Protein AF-A0A7V8ZK47-F1 (afdb_monomer)

Radius of gyration: 24.11 Å; Cα contacts (8 Å, |Δi|>4): 100; chains: 1; bounding box: 60×28×75 Å

Structure (mmCIF, N/CA/C/O backbone):
data_AF-A0A7V8ZK47-F1
#
_entry.id   AF-A0A7V8ZK47-F1
#
loop_
_atom_site.group_PDB
_atom_site.id
_atom_site.type_symbol
_atom_site.label_atom_id
_atom_site.label_alt_id
_atom_site.label_comp_id
_atom_site.label_asym_id
_atom_site.label_entity_id
_atom_site.label_seq_id
_atom_site.pdbx_PDB_ins_code
_atom_site.Cartn_x
_atom_site.Cartn_y
_atom_site.Cartn_z
_atom_site.occupancy
_atom_site.B_iso_or_equiv
_atom_site.auth_seq_id
_atom_site.auth_comp_id
_atom_site.auth_asym_id
_atom_site.auth_atom_id
_atom_site.pdbx_PDB_model_num
ATOM 1 N N . MET A 1 1 ? 42.188 5.016 -49.758 1.00 39.66 1 MET A N 1
ATOM 2 C CA . MET A 1 1 ? 41.383 5.979 -48.978 1.00 39.66 1 MET A CA 1
ATOM 3 C C . MET A 1 1 ? 39.933 5.518 -49.070 1.00 39.66 1 MET A C 1
ATOM 5 O O . MET A 1 1 ? 39.311 5.726 -50.099 1.00 39.66 1 MET A O 1
ATOM 9 N N . VAL A 1 2 ? 39.461 4.734 -48.095 1.00 53.31 2 VAL A N 1
ATOM 10 C CA . VAL A 1 2 ? 38.118 4.118 -48.112 1.00 53.31 2 VAL A CA 1
ATOM 11 C C . VAL A 1 2 ? 37.223 4.894 -47.148 1.00 53.31 2 VAL A C 1
ATOM 13 O O . VAL A 1 2 ? 37.630 5.206 -46.033 1.00 53.31 2 VAL A O 1
ATOM 16 N N . PHE A 1 3 ? 36.036 5.262 -47.622 1.00 49.91 3 PHE A N 1
ATOM 17 C CA . PHE A 1 3 ? 35.093 6.157 -46.960 1.00 49.91 3 PHE A CA 1
ATOM 18 C C . PHE A 1 3 ? 34.407 5.492 -45.751 1.00 49.91 3 PHE A C 1
ATOM 20 O O . PHE A 1 3 ? 33.521 4.656 -45.920 1.00 49.91 3 PHE A O 1
ATOM 27 N N . THR A 1 4 ? 34.730 5.926 -44.528 1.00 53.22 4 THR A N 1
ATOM 28 C CA . THR A 1 4 ? 33.934 5.633 -43.318 1.00 53.22 4 THR A CA 1
ATOM 29 C C . THR A 1 4 ? 32.791 6.645 -43.204 1.00 53.22 4 THR A C 1
ATOM 31 O O . THR A 1 4 ? 32.838 7.571 -42.403 1.00 53.22 4 THR A O 1
ATOM 34 N N . GLY A 1 5 ? 31.776 6.516 -44.062 1.00 51.28 5 GLY A N 1
ATOM 35 C CA . GLY A 1 5 ? 30.630 7.440 -44.099 1.00 51.28 5 GLY A CA 1
ATOM 36 C C . GLY A 1 5 ? 29.333 6.914 -43.470 1.00 51.28 5 GLY A C 1
ATOM 37 O O . GLY A 1 5 ? 28.446 7.703 -43.161 1.00 51.28 5 GLY A O 1
ATOM 38 N N . GLY A 1 6 ? 29.198 5.597 -43.269 1.00 52.69 6 GLY A N 1
ATOM 39 C CA . GLY A 1 6 ? 27.928 4.969 -42.861 1.00 52.69 6 GLY A CA 1
ATOM 40 C C . GLY A 1 6 ? 27.786 4.622 -41.372 1.00 52.69 6 GLY A C 1
ATOM 41 O O . GLY A 1 6 ? 26.676 4.372 -40.911 1.00 52.69 6 GLY A O 1
ATOM 42 N N . GLY A 1 7 ? 28.884 4.605 -40.606 1.00 55.28 7 GLY A N 1
ATOM 43 C CA . GLY A 1 7 ? 28.906 4.048 -39.244 1.00 55.28 7 GLY A CA 1
ATOM 44 C C . GLY A 1 7 ? 28.427 4.989 -38.133 1.00 55.28 7 GLY A C 1
ATOM 45 O O . GLY A 1 7 ? 27.831 4.534 -37.164 1.00 55.28 7 GLY A O 1
ATOM 46 N N . GLN A 1 8 ? 28.622 6.304 -38.271 1.00 61.50 8 GLN A N 1
ATOM 47 C CA . GLN A 1 8 ? 28.434 7.239 -37.150 1.00 61.50 8 GLN A CA 1
ATOM 48 C C . GLN A 1 8 ? 26.962 7.438 -36.738 1.00 61.50 8 GLN A C 1
ATOM 50 O O . GLN A 1 8 ? 26.667 7.536 -35.551 1.00 61.50 8 GLN A O 1
ATOM 55 N N . ARG A 1 9 ? 26.015 7.440 -37.691 1.00 61.31 9 ARG A N 1
ATOM 56 C CA . ARG A 1 9 ? 24.574 7.590 -37.382 1.00 61.31 9 ARG A CA 1
ATOM 57 C C . ARG A 1 9 ? 23.956 6.306 -36.810 1.00 61.31 9 ARG A C 1
ATOM 59 O O . ARG A 1 9 ? 23.095 6.374 -35.935 1.00 61.31 9 ARG A O 1
ATOM 66 N N . GLY A 1 10 ? 24.413 5.143 -37.284 1.00 60.72 10 GLY A N 1
ATOM 67 C CA . GLY A 1 10 ? 23.984 3.837 -36.776 1.00 60.72 10 GLY A CA 1
ATOM 68 C C . GLY A 1 10 ? 24.534 3.553 -35.379 1.00 60.72 10 GLY A C 1
ATOM 69 O O . GLY A 1 10 ? 23.782 3.152 -34.498 1.00 60.72 10 GLY A O 1
ATOM 70 N N . GLN A 1 11 ? 25.814 3.850 -35.143 1.00 70.88 11 GLN A N 1
ATOM 71 C CA . GLN A 1 11 ? 26.470 3.674 -33.845 1.00 70.88 11 GLN A CA 1
ATOM 72 C C . GLN A 1 11 ? 25.833 4.536 -32.745 1.00 70.88 11 GLN A C 1
ATOM 74 O O . GLN A 1 11 ? 25.528 4.015 -31.676 1.00 70.88 11 GLN A O 1
ATOM 79 N N . ALA A 1 12 ? 25.539 5.809 -33.033 1.00 68.38 12 ALA A N 1
ATOM 80 C CA . ALA A 1 12 ? 24.848 6.691 -32.089 1.00 68.38 12 ALA A CA 1
ATOM 81 C C . ALA A 1 12 ? 23.434 6.188 -31.725 1.00 68.38 12 ALA A C 1
ATOM 83 O O . ALA A 1 12 ? 23.000 6.305 -30.581 1.00 68.38 12 ALA A O 1
ATOM 84 N N . SER A 1 13 ? 22.719 5.583 -32.682 1.0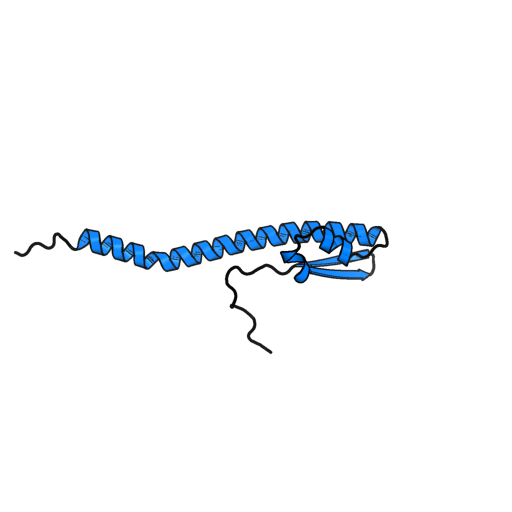0 74.81 13 SER A N 1
ATOM 85 C CA . SER A 1 13 ? 21.389 5.006 -32.432 1.00 74.81 13 SER A CA 1
ATOM 86 C C . SER A 1 13 ? 21.465 3.734 -31.577 1.00 74.81 13 SER A C 1
ATOM 88 O O . SER A 1 13 ? 20.634 3.535 -30.694 1.00 74.81 13 SER A O 1
ATOM 90 N N . VAL A 1 14 ? 22.476 2.888 -31.800 1.00 77.38 14 VAL A N 1
ATOM 91 C CA . VAL A 1 14 ? 22.708 1.667 -31.006 1.00 77.38 14 VAL A CA 1
ATOM 92 C C . VAL A 1 14 ? 23.083 2.007 -29.562 1.00 77.38 14 VAL A C 1
ATOM 94 O O . VAL A 1 14 ? 22.595 1.358 -28.639 1.00 77.38 14 VAL A O 1
ATOM 97 N N . GLU A 1 15 ? 23.884 3.051 -29.351 1.00 79.12 15 GLU A N 1
ATOM 98 C CA . GLU A 1 15 ? 24.256 3.529 -28.015 1.00 79.12 15 GLU A CA 1
ATOM 99 C C . GLU A 1 15 ? 23.038 4.033 -27.224 1.00 79.12 15 GLU A C 1
ATOM 101 O O . GLU A 1 15 ? 22.863 3.678 -26.059 1.00 79.12 15 GLU A O 1
ATOM 106 N N . LEU A 1 16 ? 22.126 4.770 -27.869 1.00 80.69 16 LEU A N 1
ATOM 107 C CA . LEU A 1 16 ? 20.878 5.206 -27.235 1.00 80.69 16 LEU A CA 1
ATOM 108 C C . LEU A 1 16 ? 19.965 4.023 -26.878 1.00 80.69 16 LEU A C 1
ATOM 110 O O . LEU A 1 16 ? 19.387 3.983 -25.791 1.00 80.69 16 LEU A O 1
ATOM 114 N N . VAL A 1 17 ? 19.848 3.036 -27.770 1.00 88.44 17 VAL A N 1
ATOM 115 C CA . VAL A 1 17 ? 19.070 1.812 -27.517 1.00 88.44 17 VAL A CA 1
ATOM 116 C C . VAL A 1 17 ? 19.666 1.014 -26.353 1.00 88.44 17 VAL A C 1
ATOM 118 O O . VAL A 1 17 ? 18.915 0.464 -25.549 1.00 88.44 17 VAL A O 1
ATOM 121 N N . ALA A 1 18 ? 20.991 1.015 -26.189 1.00 88.31 18 ALA A N 1
ATOM 122 C CA . ALA A 1 18 ? 21.655 0.395 -25.044 1.00 88.31 18 ALA A CA 1
ATOM 123 C C . ALA A 1 18 ? 21.327 1.081 -23.699 1.00 88.31 18 ALA A C 1
ATOM 125 O O . ALA A 1 18 ? 21.408 0.433 -22.655 1.00 88.31 18 ALA A O 1
ATOM 126 N N . LEU A 1 19 ? 20.891 2.349 -23.703 1.00 93.31 19 LEU A N 1
ATOM 127 C CA . LEU A 1 19 ? 20.441 3.071 -22.503 1.00 93.31 19 LEU A CA 1
ATOM 128 C C . LEU A 1 19 ? 18.966 2.827 -22.147 1.00 93.31 19 LEU A C 1
ATOM 130 O O . LEU A 1 19 ? 18.576 3.046 -20.997 1.00 93.31 19 LEU A O 1
ATOM 134 N N . LEU A 1 20 ? 18.141 2.338 -23.081 1.00 93.00 20 LEU A N 1
ATOM 135 C CA . LEU A 1 20 ? 16.726 2.024 -22.829 1.00 93.00 20 LEU A CA 1
ATOM 136 C C . LEU A 1 20 ? 16.470 1.161 -21.581 1.00 93.00 20 LEU A C 1
ATOM 138 O O . LEU A 1 20 ? 15.562 1.520 -20.831 1.00 93.00 20 LEU A O 1
ATOM 142 N N . PRO A 1 21 ? 17.214 0.071 -21.291 1.00 91.31 21 PRO A N 1
ATOM 143 C CA . PRO A 1 21 ? 16.975 -0.704 -20.072 1.00 91.31 21 PRO A CA 1
ATOM 144 C C . PRO A 1 21 ? 17.207 0.116 -18.797 1.00 91.31 21 PRO A C 1
ATOM 146 O O . PRO A 1 21 ? 16.440 -0.006 -17.844 1.00 91.31 21 PRO A O 1
ATOM 149 N N . ILE A 1 22 ? 18.214 0.994 -18.782 1.00 93.19 22 ILE A N 1
ATOM 150 C CA . ILE A 1 22 ? 18.493 1.874 -17.638 1.00 93.19 22 ILE A CA 1
ATOM 151 C C . ILE A 1 22 ? 17.345 2.869 -17.457 1.00 93.19 22 ILE A C 1
ATOM 153 O O . ILE A 1 22 ? 16.832 3.027 -16.348 1.00 93.19 22 ILE A O 1
ATOM 157 N N . LEU A 1 23 ? 16.890 3.492 -18.546 1.00 94.12 23 LEU A N 1
ATOM 158 C CA . LEU A 1 23 ? 15.740 4.398 -18.520 1.00 94.12 23 LEU A CA 1
ATOM 159 C C . LEU A 1 23 ? 14.472 3.685 -18.041 1.00 94.12 23 LEU A C 1
ATOM 161 O O . LEU A 1 23 ? 13.749 4.225 -17.208 1.00 94.12 23 LEU A O 1
ATOM 165 N N . ALA A 1 24 ? 14.234 2.452 -18.490 1.00 92.25 24 ALA A N 1
ATOM 166 C CA . ALA A 1 24 ? 13.097 1.651 -18.053 1.00 92.25 24 ALA A CA 1
ATOM 167 C C . ALA A 1 24 ? 13.136 1.372 -16.541 1.00 92.25 24 ALA A C 1
ATOM 169 O O . ALA A 1 24 ? 12.112 1.508 -15.870 1.00 92.25 24 ALA A O 1
ATOM 170 N N . VAL A 1 25 ? 14.307 1.048 -15.981 1.00 93.50 25 VAL A N 1
ATOM 171 C CA . VAL A 1 25 ? 14.479 0.870 -14.528 1.00 93.50 25 VAL A CA 1
ATOM 172 C C . VAL A 1 25 ? 14.219 2.176 -13.780 1.00 93.50 25 VAL A C 1
ATOM 174 O O . VAL A 1 25 ? 13.490 2.168 -12.789 1.00 93.50 25 VAL A O 1
ATOM 177 N N . LEU A 1 26 ? 14.746 3.307 -14.255 1.00 94.62 26 LEU A N 1
ATOM 178 C CA . LEU A 1 26 ? 14.505 4.614 -13.635 1.00 94.62 26 LEU A CA 1
ATOM 179 C C . LEU A 1 26 ? 13.020 4.995 -13.664 1.00 94.62 26 LEU A C 1
ATOM 181 O O . LEU A 1 26 ? 12.477 5.426 -12.645 1.00 94.62 26 LEU A O 1
ATOM 185 N N . CYS A 1 27 ? 12.338 4.773 -14.789 1.00 94.00 27 CYS A N 1
ATOM 186 C CA . CYS A 1 27 ? 10.893 4.955 -14.899 1.00 94.00 27 CYS A CA 1
ATOM 187 C C . CYS A 1 27 ? 10.135 4.040 -13.931 1.00 94.00 27 CYS A C 1
ATOM 189 O O . CYS A 1 27 ? 9.218 4.503 -13.255 1.00 94.00 27 CYS A O 1
ATOM 191 N N . ALA A 1 28 ? 10.532 2.770 -13.811 1.00 93.19 28 ALA A N 1
ATOM 192 C CA . ALA A 1 28 ? 9.921 1.836 -12.873 1.00 93.19 28 ALA A CA 1
ATOM 193 C C . ALA A 1 28 ? 10.102 2.294 -11.418 1.00 93.19 28 ALA A C 1
ATOM 195 O O . ALA A 1 28 ? 9.139 2.269 -10.657 1.00 93.19 28 ALA A O 1
ATOM 196 N N . VAL A 1 29 ? 11.291 2.766 -11.033 1.00 93.81 29 VAL A N 1
ATOM 197 C CA . VAL A 1 29 ? 11.555 3.321 -9.693 1.00 93.81 29 VAL A CA 1
ATOM 198 C C . VAL A 1 29 ? 10.712 4.569 -9.441 1.00 93.81 29 VAL A C 1
ATOM 200 O O . VAL A 1 29 ? 10.032 4.645 -8.419 1.00 93.81 29 VAL A O 1
ATOM 203 N N . GLY A 1 30 ? 10.689 5.520 -10.379 1.00 95.25 30 GLY A N 1
ATOM 204 C CA . GLY A 1 30 ? 9.848 6.716 -10.272 1.00 95.25 30 GLY A CA 1
ATOM 205 C C . GLY A 1 30 ? 8.368 6.360 -10.125 1.00 95.25 30 GLY A C 1
ATOM 206 O O . GLY A 1 30 ? 7.662 6.922 -9.289 1.00 95.25 30 GLY A O 1
ATOM 207 N N . TRP A 1 31 ? 7.913 5.346 -10.857 1.00 94.75 31 TRP A N 1
ATOM 208 C CA . TRP A 1 31 ? 6.555 4.834 -10.748 1.00 94.75 31 TRP A CA 1
ATOM 209 C C . TRP A 1 31 ? 6.270 4.166 -9.391 1.00 94.75 31 TRP A C 1
ATOM 211 O O . TRP A 1 31 ? 5.219 4.423 -8.802 1.00 94.75 31 TRP A O 1
ATOM 221 N N . GLN A 1 32 ? 7.205 3.392 -8.823 1.00 94.81 32 GLN A N 1
ATOM 222 C CA . GLN A 1 32 ? 7.053 2.869 -7.453 1.00 94.81 32 GLN A CA 1
ATOM 223 C C . GLN A 1 32 ? 6.892 3.991 -6.427 1.00 94.81 32 GLN A C 1
ATOM 225 O O . GLN A 1 32 ? 6.100 3.854 -5.497 1.00 94.81 32 GLN A O 1
ATOM 230 N N . MET A 1 33 ? 7.610 5.107 -6.587 1.00 94.44 33 MET A N 1
ATOM 231 C CA . MET A 1 33 ? 7.496 6.251 -5.676 1.00 94.44 33 MET A CA 1
ATOM 232 C C . MET A 1 33 ? 6.093 6.866 -5.720 1.00 94.44 33 MET A C 1
ATOM 234 O O . MET A 1 33 ? 5.533 7.189 -4.671 1.00 94.44 33 MET A O 1
ATOM 238 N N . VAL A 1 34 ? 5.485 6.957 -6.908 1.00 95.31 34 VAL A N 1
ATOM 239 C CA . VAL A 1 34 ? 4.089 7.399 -7.065 1.00 95.31 34 VAL A CA 1
ATOM 240 C C . VAL A 1 34 ? 3.136 6.449 -6.335 1.00 95.31 34 VAL A C 1
ATOM 242 O O . VAL A 1 34 ? 2.329 6.895 -5.516 1.00 95.31 34 VAL A O 1
A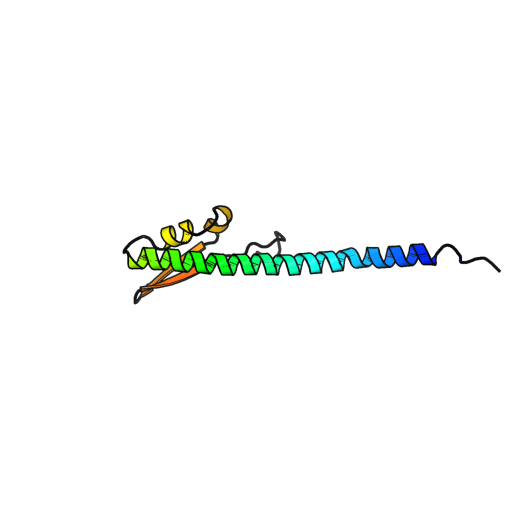TOM 245 N N . VAL A 1 35 ? 3.269 5.139 -6.558 1.00 93.31 35 VAL A N 1
ATOM 246 C CA . VAL A 1 35 ? 2.433 4.112 -5.907 1.00 93.31 35 VAL A CA 1
ATOM 247 C C . VAL A 1 35 ? 2.593 4.133 -4.380 1.00 93.31 35 VAL A C 1
ATOM 249 O O . VAL A 1 35 ? 1.608 4.020 -3.638 1.00 93.31 35 VAL A O 1
ATOM 252 N N . ALA A 1 36 ? 3.816 4.325 -3.884 1.00 92.81 36 ALA A N 1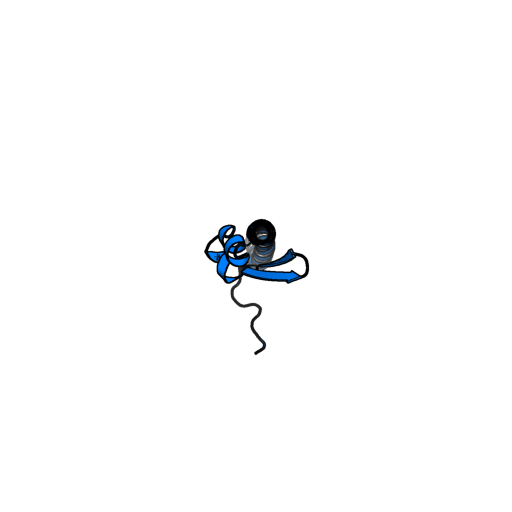
ATOM 253 C CA . ALA A 1 36 ? 4.093 4.481 -2.461 1.00 92.81 36 ALA A CA 1
ATOM 254 C C . ALA A 1 36 ? 3.398 5.726 -1.891 1.00 92.81 36 ALA A C 1
ATOM 256 O O . ALA A 1 36 ? 2.708 5.626 -0.875 1.00 92.81 36 ALA A O 1
ATOM 257 N N . GLY A 1 37 ? 3.491 6.869 -2.576 1.00 95.12 37 GLY A N 1
ATOM 258 C CA . GLY A 1 37 ? 2.807 8.104 -2.187 1.00 95.12 37 GLY A CA 1
ATOM 259 C C . GLY A 1 37 ? 1.286 7.947 -2.118 1.00 95.12 37 GLY A C 1
ATOM 260 O O . GLY A 1 37 ? 0.666 8.321 -1.119 1.00 95.12 37 GLY A O 1
ATOM 261 N N . GLN A 1 38 ? 0.678 7.307 -3.122 1.00 94.69 38 GLN A N 1
ATOM 262 C CA . GLN A 1 38 ? -0.757 6.992 -3.110 1.00 94.69 38 GLN A CA 1
ATOM 263 C C . GLN A 1 38 ? -1.133 6.098 -1.921 1.00 94.69 38 GLN A C 1
ATOM 265 O O . GLN A 1 38 ? -2.146 6.333 -1.261 1.00 94.69 38 GLN A O 1
ATOM 270 N N . THR A 1 39 ? -0.298 5.107 -1.600 1.00 93.94 39 THR A N 1
ATOM 271 C CA . THR A 1 39 ? -0.522 4.215 -0.453 1.00 93.94 39 THR A CA 1
ATOM 272 C C . THR A 1 39 ? -0.459 4.971 0.873 1.00 93.94 39 THR A C 1
ATOM 274 O O . THR A 1 39 ? -1.300 4.740 1.741 1.00 93.94 39 THR A O 1
ATOM 277 N N . VAL A 1 40 ? 0.487 5.902 1.034 1.00 94.62 40 VAL A N 1
ATOM 278 C CA . VAL A 1 40 ? 0.589 6.759 2.230 1.00 94.62 40 VAL A CA 1
ATOM 279 C C . VAL A 1 40 ? -0.669 7.611 2.395 1.00 94.62 40 VAL A C 1
ATOM 281 O O . VAL A 1 40 ? -1.242 7.665 3.487 1.00 94.62 40 VAL A O 1
ATOM 284 N N . TRP A 1 41 ?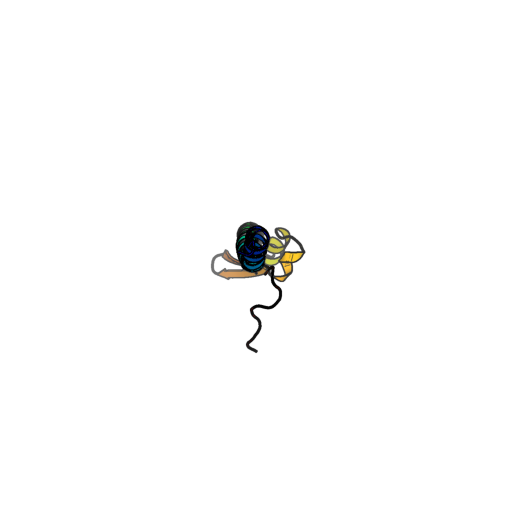 -1.148 8.225 1.311 1.00 95.56 41 TRP A N 1
ATOM 285 C CA . TRP A 1 41 ? -2.381 9.011 1.340 1.00 95.56 41 TRP A CA 1
ATOM 286 C C . TRP A 1 41 ? -3.590 8.159 1.760 1.00 95.56 41 TRP A C 1
ATOM 288 O O . TRP A 1 41 ? -4.334 8.527 2.677 1.00 95.56 41 TRP A O 1
ATOM 298 N N . LEU A 1 42 ? -3.736 6.974 1.163 1.00 95.25 42 LEU A N 1
ATOM 299 C CA . LEU A 1 42 ? -4.801 6.026 1.488 1.00 95.25 42 LEU A CA 1
ATOM 300 C C . LEU A 1 42 ? -4.717 5.514 2.930 1.00 95.25 42 LEU A C 1
ATOM 302 O O . LEU A 1 42 ? -5.739 5.467 3.616 1.00 95.25 42 LEU A O 1
ATOM 306 N N . ALA A 1 43 ? -3.524 5.208 3.438 1.00 94.75 43 ALA A N 1
ATOM 307 C CA . ALA A 1 43 ? -3.329 4.812 4.831 1.00 94.75 43 ALA A CA 1
ATOM 308 C C . ALA A 1 43 ? -3.829 5.894 5.802 1.00 94.75 43 ALA A C 1
ATOM 310 O O . ALA A 1 43 ? -4.492 5.577 6.789 1.00 94.75 43 ALA A O 1
ATOM 311 N N . GLY A 1 44 ? -3.605 7.174 5.486 1.00 94.69 44 GLY A N 1
ATOM 312 C CA . GLY A 1 44 ? -4.146 8.292 6.259 1.00 94.69 44 GLY A CA 1
ATOM 313 C C . GLY A 1 44 ? -5.678 8.344 6.251 1.00 94.69 44 GLY A C 1
ATOM 314 O O . GLY A 1 44 ? -6.299 8.563 7.294 1.00 94.69 44 GLY A O 1
ATOM 315 N N . THR A 1 45 ? -6.313 8.112 5.097 1.00 96.31 45 THR A N 1
ATOM 316 C CA . THR A 1 45 ? -7.786 8.041 5.016 1.00 96.31 45 THR A CA 1
ATOM 317 C C . THR A 1 45 ? -8.351 6.864 5.816 1.00 96.31 45 THR A C 1
ATOM 319 O O . THR A 1 45 ? -9.312 7.047 6.568 1.00 96.31 45 THR A O 1
ATOM 322 N N . ALA A 1 46 ? -7.702 5.697 5.745 1.00 94.94 46 ALA A N 1
ATOM 323 C CA . ALA A 1 46 ? -8.061 4.504 6.504 1.00 94.94 46 ALA A CA 1
ATOM 324 C C . ALA A 1 46 ? -7.887 4.707 8.012 1.00 94.94 46 ALA A C 1
ATOM 326 O O . ALA A 1 46 ? -8.786 4.363 8.773 1.00 94.94 46 ALA A O 1
ATOM 327 N N . ALA A 1 47 ? -6.796 5.340 8.454 1.00 94.69 47 ALA A N 1
ATOM 328 C CA . ALA A 1 47 ? -6.574 5.675 9.861 1.00 94.69 47 ALA A CA 1
ATOM 329 C C . ALA A 1 47 ? -7.684 6.572 10.419 1.00 94.69 47 ALA A C 1
ATOM 331 O O . ALA A 1 47 ? -8.237 6.286 11.478 1.00 94.69 47 ALA A O 1
ATOM 332 N N . ARG A 1 48 ? -8.088 7.609 9.675 1.00 94.62 48 ARG A N 1
ATOM 333 C CA . ARG A 1 48 ? -9.212 8.476 10.070 1.00 94.62 48 ARG A CA 1
ATOM 334 C C . ARG A 1 48 ? -10.555 7.746 10.064 1.00 94.62 48 ARG A C 1
ATOM 336 O O . ARG A 1 48 ? -11.431 8.085 10.857 1.00 94.62 48 ARG A O 1
ATOM 343 N N . GLY A 1 49 ? -10.761 6.800 9.149 1.00 95.81 49 GLY A N 1
ATOM 344 C CA . GLY A 1 49 ? -11.950 5.943 9.128 1.00 95.81 49 GLY A CA 1
ATOM 345 C C . GLY A 1 49 ? -12.011 5.027 10.351 1.00 95.81 49 GLY A C 1
ATOM 346 O O . GLY A 1 49 ? -13.003 5.029 11.077 1.00 95.81 49 GLY A O 1
ATOM 347 N N . ALA A 1 50 ? -10.911 4.328 10.627 1.00 94.38 50 ALA A N 1
ATOM 348 C CA . ALA A 1 50 ? -10.768 3.421 11.758 1.00 94.38 50 ALA A CA 1
ATOM 349 C C . ALA A 1 50 ? -10.899 4.143 13.106 1.00 94.38 50 ALA A C 1
ATOM 351 O O . ALA A 1 50 ? -11.639 3.688 13.973 1.00 94.38 50 ALA A O 1
ATOM 352 N N . ALA A 1 51 ? -10.257 5.305 13.266 1.00 94.19 51 ALA A N 1
ATOM 353 C CA . ALA A 1 51 ? -10.350 6.111 14.482 1.00 94.19 51 ALA A CA 1
ATOM 354 C C . ALA A 1 51 ? -11.784 6.589 14.755 1.00 94.19 51 ALA A C 1
ATOM 356 O O . ALA A 1 51 ? -12.255 6.497 15.883 1.00 94.19 51 ALA A O 1
ATOM 357 N N . ARG A 1 52 ? -12.510 7.046 13.722 1.00 93.94 52 ARG A N 1
ATOM 358 C CA . ARG A 1 52 ? -13.920 7.447 13.862 1.00 93.94 52 ARG A CA 1
ATOM 359 C C . ARG A 1 52 ? -14.814 6.272 14.231 1.00 93.94 52 ARG A C 1
ATOM 361 O O . ARG A 1 52 ? -15.674 6.419 15.090 1.00 93.94 52 ARG A O 1
ATOM 368 N N . ALA A 1 53 ? -14.621 5.119 13.595 1.00 95.25 53 ALA A N 1
ATOM 369 C CA . ALA A 1 53 ? -15.367 3.916 13.939 1.00 95.25 53 ALA A CA 1
ATOM 370 C C . ALA A 1 53 ? -15.107 3.503 15.395 1.00 95.25 53 ALA A C 1
ATOM 372 O O . ALA A 1 53 ? -16.065 3.325 16.142 1.00 95.25 53 ALA A O 1
ATOM 373 N N . HIS A 1 54 ? -13.841 3.480 15.820 1.00 94.75 54 HIS A N 1
ATOM 374 C CA . HIS A 1 54 ? -13.462 3.161 17.194 1.00 94.75 54 HIS A CA 1
ATOM 375 C C . HIS A 1 54 ? -14.055 4.142 18.216 1.00 94.75 54 HIS A C 1
ATOM 377 O O . HIS A 1 54 ? -14.652 3.715 19.199 1.00 94.75 54 HIS A O 1
ATOM 383 N N . ALA A 1 55 ? -13.969 5.451 17.952 1.00 93.19 55 ALA A N 1
ATOM 384 C CA . ALA A 1 55 ? -14.529 6.492 18.818 1.00 93.19 55 ALA A CA 1
ATOM 385 C C . ALA A 1 55 ? -16.053 6.383 18.987 1.00 93.19 55 ALA A C 1
ATOM 387 O O . ALA A 1 55 ? -16.607 6.858 19.972 1.00 93.19 55 ALA A O 1
ATOM 388 N N . LEU A 1 56 ? -16.733 5.753 18.028 1.00 95.12 56 LEU A N 1
ATOM 389 C CA . LEU A 1 56 ? -18.178 5.544 18.036 1.00 95.12 56 LEU A CA 1
ATOM 390 C C . LEU A 1 56 ? -18.562 4.139 18.536 1.00 95.12 56 LEU A C 1
ATOM 392 O O . LEU A 1 56 ? -19.703 3.723 18.341 1.00 95.12 56 LEU A O 1
ATOM 396 N N . GLY A 1 57 ? -17.619 3.398 19.132 1.00 93.25 57 GLY A N 1
ATOM 397 C CA . GLY A 1 57 ? -17.834 2.041 19.650 1.00 93.25 57 GLY A CA 1
ATOM 398 C C . GLY A 1 57 ? -18.050 0.982 18.565 1.00 93.25 57 GLY A C 1
ATOM 399 O O . GLY A 1 57 ? -18.620 -0.071 18.832 1.00 93.25 57 GLY A O 1
ATOM 400 N N . ARG A 1 58 ? -17.640 1.267 17.326 1.00 93.56 58 ARG A N 1
ATOM 401 C CA . ARG A 1 58 ? -17.825 0.405 16.149 1.00 93.56 58 ARG A CA 1
ATOM 402 C C . ARG A 1 58 ? -16.525 -0.308 15.800 1.00 93.56 58 ARG A C 1
ATOM 404 O O . ARG A 1 58 ? -15.449 0.069 16.264 1.00 93.56 58 ARG A O 1
ATOM 411 N N . ASP A 1 59 ? -16.619 -1.291 14.910 1.00 93.62 59 ASP A N 1
ATOM 412 C CA . ASP A 1 59 ? -15.444 -1.993 14.402 1.00 93.62 59 ASP A CA 1
ATOM 413 C C . ASP A 1 59 ? -14.503 -1.047 13.626 1.00 93.62 59 ASP A C 1
ATOM 415 O O . ASP A 1 59 ? -14.831 -0.519 12.556 1.00 93.62 59 ASP A O 1
ATOM 419 N N . ALA A 1 60 ? -13.313 -0.840 14.192 1.00 93.44 60 ALA A N 1
ATOM 420 C CA . ALA A 1 60 ? -12.263 -0.001 13.633 1.00 93.44 60 ALA A CA 1
ATOM 421 C C . ALA A 1 60 ? -11.702 -0.570 12.322 1.00 93.44 60 ALA A C 1
ATOM 423 O O . ALA A 1 60 ? -11.347 0.199 11.425 1.00 93.44 60 ALA A O 1
ATOM 424 N N . ASP A 1 61 ? -11.631 -1.896 12.187 1.00 93.94 61 ASP A N 1
ATOM 425 C CA . ASP A 1 61 ? -11.131 -2.535 10.972 1.00 93.94 61 ASP A CA 1
ATOM 426 C C . ASP A 1 61 ? -12.100 -2.297 9.808 1.00 93.94 61 ASP A C 1
ATOM 428 O O . ASP A 1 61 ? -11.687 -1.770 8.768 1.00 93.94 61 ASP A O 1
ATOM 432 N N . ALA A 1 62 ? -13.398 -2.539 10.014 1.00 93.56 62 ALA A N 1
ATOM 433 C CA . ALA A 1 62 ? -14.432 -2.220 9.032 1.00 93.56 62 ALA A CA 1
ATOM 434 C C . ALA A 1 62 ? -14.418 -0.733 8.631 1.00 93.56 62 ALA A C 1
ATOM 436 O O . ALA A 1 62 ? -14.464 -0.409 7.440 1.00 93.56 62 ALA A O 1
ATOM 437 N N . GLY A 1 63 ? -14.281 0.176 9.606 1.00 93.69 63 GLY A N 1
ATOM 438 C CA . GLY A 1 63 ? -14.178 1.618 9.357 1.00 93.69 63 GLY A CA 1
ATOM 439 C C . GLY A 1 63 ? -12.957 2.008 8.519 1.00 93.69 63 GLY A C 1
ATOM 440 O O . GLY A 1 63 ? -13.053 2.868 7.641 1.00 93.69 63 GLY A O 1
ATOM 441 N N . GLY A 1 64 ? -11.815 1.357 8.747 1.00 93.50 64 GLY A N 1
ATOM 442 C CA . GLY A 1 64 ? -10.611 1.537 7.937 1.00 93.50 64 GLY A CA 1
ATOM 443 C C . GLY A 1 64 ? -10.755 0.969 6.523 1.00 93.50 64 GLY A C 1
ATOM 444 O O . GLY A 1 64 ? -10.402 1.641 5.553 1.00 93.50 64 GLY A O 1
ATOM 445 N N . ARG A 1 65 ? -11.318 -0.238 6.376 1.00 94.75 65 ARG A N 1
ATOM 446 C CA . ARG A 1 65 ? -11.525 -0.898 5.071 1.00 94.75 65 ARG A CA 1
ATOM 447 C C . ARG A 1 65 ? -12.508 -0.150 4.179 1.00 94.75 65 ARG A C 1
ATOM 449 O O . ARG A 1 65 ? -12.308 -0.121 2.964 1.00 94.75 65 ARG A O 1
ATOM 456 N N . ALA A 1 66 ? -13.541 0.458 4.759 1.00 94.56 66 ALA A N 1
ATOM 457 C CA . ALA A 1 66 ? -14.531 1.244 4.023 1.00 94.56 66 ALA A CA 1
ATOM 458 C C . ALA A 1 66 ? -13.907 2.454 3.309 1.00 94.56 66 ALA A C 1
ATOM 460 O O . ALA A 1 66 ? -14.366 2.838 2.237 1.00 94.56 66 ALA A O 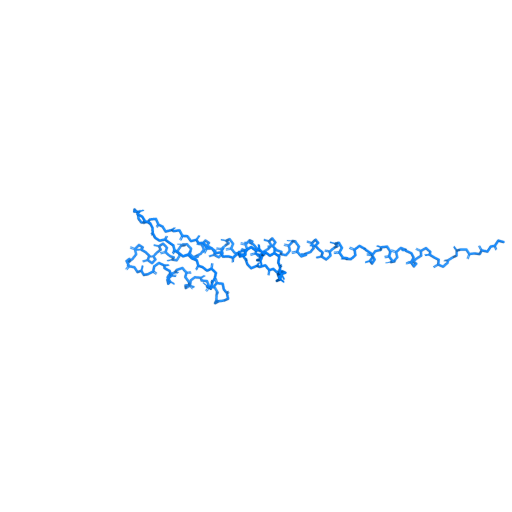1
ATOM 461 N N . ALA A 1 67 ? -12.828 3.012 3.865 1.00 92.56 67 ALA A N 1
ATOM 462 C CA . ALA A 1 67 ? -12.095 4.127 3.273 1.00 92.56 67 ALA A CA 1
ATOM 463 C C . ALA A 1 67 ? -11.110 3.702 2.165 1.00 92.56 67 ALA A C 1
ATOM 465 O O . ALA A 1 67 ? -10.497 4.565 1.542 1.00 92.56 67 ALA A O 1
ATOM 466 N N . LEU A 1 68 ? -10.940 2.397 1.915 1.00 93.12 68 LEU A N 1
ATOM 467 C CA . LEU A 1 68 ? -9.987 1.881 0.934 1.00 93.12 68 LEU A CA 1
ATOM 468 C C . LEU A 1 68 ? -10.660 1.299 -0.320 1.00 93.12 68 LEU A C 1
ATOM 470 O O . LEU A 1 68 ? -11.705 0.636 -0.220 1.00 93.12 68 LEU A O 1
ATOM 474 N N . PRO A 1 69 ? -10.002 1.432 -1.491 1.00 91.19 69 PRO A N 1
ATOM 475 C CA . PRO A 1 69 ? -10.335 0.662 -2.684 1.00 91.19 69 PRO A CA 1
ATOM 476 C C . PRO A 1 69 ? -10.261 -0.846 -2.420 1.00 91.19 69 PRO A C 1
ATOM 478 O O . PRO A 1 69 ? -9.382 -1.309 -1.690 1.00 91.19 69 PRO A O 1
ATOM 481 N N . VAL A 1 70 ? -11.137 -1.625 -3.067 1.00 88.88 70 VAL A N 1
ATOM 482 C CA . VAL A 1 70 ? -11.252 -3.087 -2.875 1.00 88.88 70 VAL A CA 1
ATOM 483 C C . VAL A 1 70 ? -9.900 -3.795 -3.014 1.00 88.88 70 VAL A C 1
ATOM 485 O O . VAL A 1 70 ? -9.545 -4.602 -2.158 1.00 88.88 70 VAL A O 1
ATOM 488 N N . ALA A 1 71 ? -9.111 -3.422 -4.024 1.00 86.75 71 ALA A N 1
ATOM 489 C CA . ALA A 1 71 ? -7.803 -4.011 -4.308 1.00 86.75 71 ALA A CA 1
ATOM 490 C C . ALA A 1 71 ? -6.776 -3.861 -3.167 1.00 86.75 71 ALA A C 1
ATOM 492 O O . ALA A 1 71 ? -5.849 -4.659 -3.067 1.00 86.75 71 ALA A O 1
ATOM 493 N N . 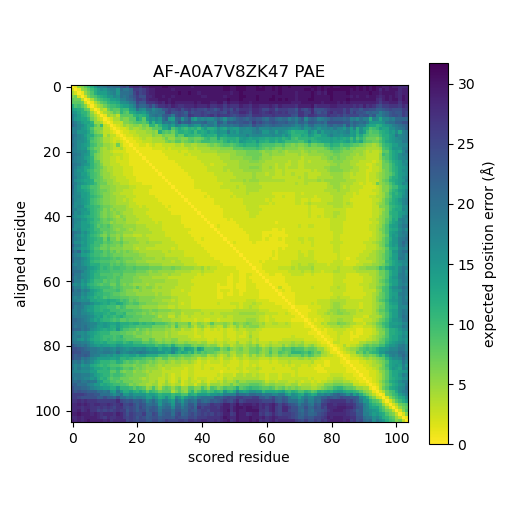MET A 1 72 ? -6.931 -2.865 -2.287 1.00 85.62 72 MET A N 1
ATOM 494 C CA . MET A 1 72 ? -5.977 -2.584 -1.205 1.00 85.62 72 MET A CA 1
ATOM 495 C C . MET A 1 72 ? -6.456 -3.061 0.167 1.00 85.62 72 MET A C 1
ATOM 497 O O . MET A 1 72 ? -5.664 -3.120 1.108 1.00 85.62 72 MET A O 1
ATOM 501 N N . ARG A 1 73 ? -7.726 -3.467 0.294 1.00 88.75 73 ARG A N 1
ATOM 502 C CA . ARG A 1 73 ? -8.299 -3.935 1.568 1.00 88.75 73 ARG A CA 1
ATOM 503 C C . ARG A 1 73 ? -7.568 -5.154 2.127 1.00 88.75 73 ARG A C 1
ATOM 505 O O . ARG A 1 73 ? -7.355 -5.218 3.331 1.00 88.75 73 ARG A O 1
ATOM 512 N N . GLY A 1 74 ? -7.124 -6.074 1.266 1.00 86.25 74 GLY A N 1
ATOM 513 C CA . GLY A 1 74 ? -6.390 -7.278 1.682 1.00 86.25 74 GLY A CA 1
ATOM 514 C C . GLY A 1 74 ? -5.013 -7.001 2.305 1.00 86.25 74 GLY A C 1
ATOM 515 O O . GLY A 1 74 ? -4.458 -7.865 2.978 1.00 86.25 74 GLY A O 1
ATOM 516 N N . GLY A 1 75 ? -4.458 -5.801 2.101 1.00 86.56 75 GLY A N 1
ATOM 517 C CA . GLY A 1 75 ? -3.196 -5.364 2.699 1.00 86.56 75 GLY A CA 1
ATOM 518 C C . GLY A 1 75 ? -3.352 -4.536 3.976 1.00 86.56 75 GLY A C 1
ATOM 519 O O . GLY A 1 75 ? -2.334 -4.121 4.531 1.00 86.56 75 GLY A O 1
ATOM 520 N N . LEU A 1 76 ? -4.585 -4.257 4.415 1.00 92.62 76 LEU A N 1
ATOM 521 C CA . LEU A 1 76 ? -4.862 -3.446 5.597 1.00 92.62 76 LEU A CA 1
ATOM 522 C C . LEU A 1 76 ? -4.776 -4.293 6.870 1.00 92.62 76 LEU A C 1
ATOM 524 O O . LEU A 1 76 ? -5.385 -5.355 6.970 1.00 92.62 76 LEU A O 1
ATOM 528 N N . ARG A 1 77 ? -4.071 -3.783 7.878 1.00 92.56 77 ARG A N 1
ATOM 529 C CA . ARG A 1 77 ? -4.138 -4.260 9.261 1.00 92.56 77 ARG A CA 1
ATOM 530 C C . ARG A 1 77 ? -4.458 -3.091 10.176 1.00 92.56 77 ARG A C 1
ATOM 532 O O . ARG A 1 77 ? -3.726 -2.101 10.176 1.00 92.56 77 ARG A O 1
ATOM 539 N N . VAL A 1 78 ? -5.509 -3.233 10.971 1.00 92.94 78 VAL A N 1
ATOM 540 C CA . VAL A 1 78 ? -5.889 -2.271 12.008 1.00 92.94 78 VAL A CA 1
ATOM 541 C C . VAL A 1 78 ? -5.659 -2.910 13.373 1.00 92.94 78 VAL A C 1
ATOM 543 O O . VAL A 1 78 ? -5.957 -4.085 13.570 1.00 92.94 78 VAL A O 1
ATOM 546 N N . GLN A 1 79 ? -5.077 -2.159 14.302 1.00 92.06 79 GLN A N 1
ATOM 547 C CA . GLN A 1 79 ? -4.875 -2.577 15.687 1.00 92.06 79 GLN A CA 1
ATOM 548 C C . GLN A 1 79 ? -5.373 -1.482 16.617 1.00 92.06 79 GLN A C 1
ATOM 550 O O . GLN A 1 79 ? -4.960 -0.329 16.501 1.00 92.06 79 GLN A O 1
ATOM 555 N N . THR A 1 80 ? -6.246 -1.848 17.543 1.00 89.69 80 THR A N 1
ATOM 556 C CA . THR A 1 80 ? -6.695 -0.984 18.635 1.00 89.69 80 THR A CA 1
ATOM 557 C C . THR A 1 80 ? -5.872 -1.308 19.876 1.00 89.69 80 THR A C 1
ATOM 559 O O . THR A 1 80 ? -5.758 -2.472 20.250 1.00 89.69 80 THR A O 1
ATOM 562 N N . GLY A 1 81 ? -5.269 -0.296 20.486 1.00 86.69 81 GLY A N 1
ATOM 563 C CA . GLY A 1 81 ? -4.516 -0.403 21.730 1.00 86.69 81 GL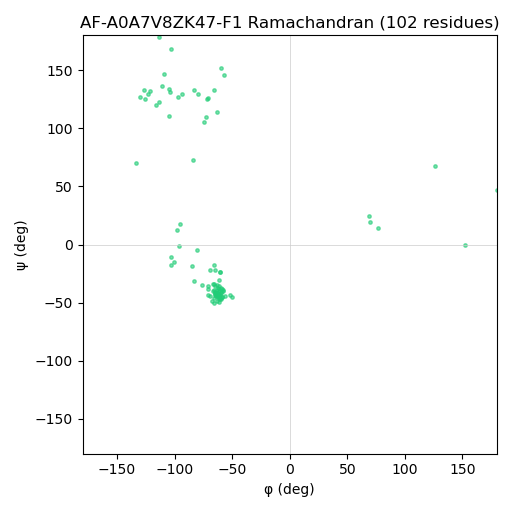Y A CA 1
ATOM 564 C C . GLY A 1 81 ? -5.199 0.341 22.872 1.00 86.69 81 GLY A C 1
ATOM 565 O O . GLY A 1 81 ? -6.230 0.991 22.693 1.00 86.69 81 GLY A O 1
ATOM 566 N N . GLU A 1 82 ? -4.585 0.273 24.050 1.00 85.62 82 GLU A N 1
ATOM 567 C CA . GLU A 1 82 ? -5.068 0.971 25.240 1.00 85.62 82 GLU A CA 1
ATOM 568 C C . GLU A 1 82 ? -5.128 2.494 25.045 1.00 85.62 82 GLU A C 1
ATOM 570 O O . GLU A 1 82 ? -4.373 3.081 24.258 1.00 85.62 82 GLU A O 1
ATOM 575 N N . GLY A 1 83 ? -6.051 3.132 25.770 1.00 81.44 83 GLY A N 1
ATOM 576 C CA . GLY A 1 83 ? -6.245 4.584 25.733 1.00 81.44 83 GLY A CA 1
ATOM 577 C C . GLY A 1 83 ? -6.814 5.115 24.413 1.00 81.44 83 GLY A C 1
ATOM 578 O O . GLY A 1 83 ? -6.562 6.264 24.064 1.00 81.44 83 GLY A O 1
ATOM 579 N N . GLY A 1 84 ? -7.534 4.290 23.644 1.00 83.38 84 GLY A N 1
ATOM 580 C CA . GLY A 1 84 ? -8.168 4.703 22.384 1.00 83.38 84 GLY A CA 1
ATOM 581 C C . GLY A 1 84 ? -7.207 4.831 21.197 1.00 83.38 84 GLY A C 1
ATOM 582 O O . GLY A 1 84 ? -7.555 5.421 20.171 1.00 83.38 84 GLY A O 1
ATOM 583 N N . ARG A 1 85 ? -5.986 4.292 21.307 1.00 88.69 85 ARG A N 1
ATOM 584 C CA . ARG A 1 85 ? -4.994 4.327 20.226 1.00 88.69 85 ARG A CA 1
ATOM 585 C C . ARG A 1 85 ? -5.410 3.391 19.091 1.00 88.69 85 ARG A C 1
ATOM 587 O O . ARG A 1 85 ? -5.564 2.196 19.304 1.00 88.69 85 ARG A O 1
ATOM 594 N N . VAL A 1 86 ? -5.485 3.905 17.864 1.00 91.56 86 VAL A N 1
ATOM 595 C CA . VAL A 1 86 ? -5.730 3.095 16.658 1.00 91.56 86 VAL A CA 1
ATOM 596 C C . VAL A 1 86 ? -4.519 3.175 15.735 1.00 91.56 86 VAL A C 1
ATOM 598 O O . VAL A 1 86 ? -4.138 4.253 15.284 1.00 91.56 86 VAL A O 1
ATOM 601 N N . SER A 1 87 ? -3.903 2.031 15.453 1.00 91.94 87 SER A N 1
ATOM 602 C CA . SER A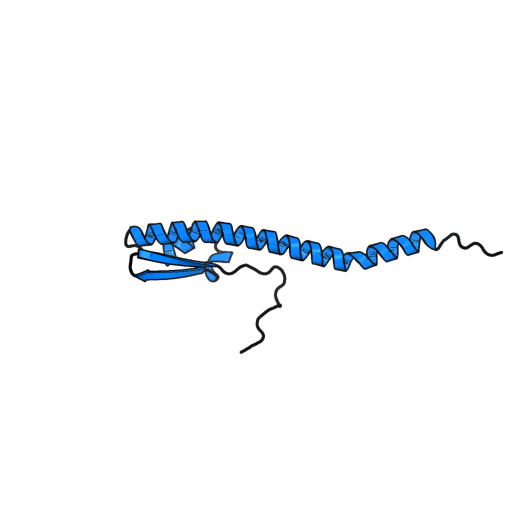 1 87 ? -2.790 1.891 14.517 1.00 91.94 87 SER A CA 1
ATOM 603 C C . SER A 1 87 ? -3.270 1.248 13.223 1.00 91.94 87 SER A C 1
ATOM 605 O O . SER A 1 87 ? -3.978 0.242 13.243 1.00 91.94 87 SER A O 1
ATOM 607 N N . VAL A 1 88 ? -2.863 1.819 12.092 1.00 93.06 88 VAL A N 1
ATOM 608 C CA . VAL A 1 88 ? -3.184 1.311 10.760 1.00 93.06 88 VAL A CA 1
ATOM 609 C C . VAL A 1 88 ? -1.898 1.043 9.995 1.00 93.06 88 VAL A C 1
ATOM 611 O O . VAL A 1 88 ? -1.024 1.903 9.904 1.00 93.06 88 VAL A O 1
ATOM 614 N N . ARG A 1 89 ? -1.793 -0.153 9.418 1.00 92.88 89 ARG A N 1
ATOM 615 C CA . ARG A 1 89 ? -0.721 -0.543 8.502 1.00 92.88 89 ARG A CA 1
ATOM 616 C C . ARG A 1 89 ? -1.316 -0.963 7.172 1.00 92.88 89 ARG A C 1
ATOM 618 O O . ARG A 1 89 ? -2.236 -1.775 7.139 1.00 92.88 89 ARG A O 1
ATOM 625 N N . LEU A 1 90 ? -0.762 -0.434 6.088 1.00 92.38 90 LEU A N 1
ATOM 626 C CA . LEU A 1 90 ? -1.167 -0.756 4.727 1.00 92.38 90 LEU A CA 1
ATOM 627 C C . LEU A 1 90 ? 0.062 -1.182 3.925 1.00 92.38 90 LEU A C 1
ATOM 629 O O . LEU A 1 90 ? 1.107 -0.537 3.992 1.00 92.38 90 LEU A O 1
ATOM 633 N N . ARG A 1 91 ? -0.051 -2.285 3.186 1.00 90.94 91 ARG A N 1
ATOM 634 C CA . ARG A 1 91 ? 1.034 -2.788 2.338 1.00 90.94 91 ARG A CA 1
ATOM 635 C C . ARG A 1 91 ? 1.098 -2.012 1.021 1.00 90.94 91 ARG A C 1
ATOM 637 O O . ARG A 1 91 ? 0.094 -1.920 0.322 1.00 90.94 91 ARG A O 1
ATOM 644 N N . ILE A 1 92 ? 2.290 -1.527 0.670 1.00 89.00 92 ILE A N 1
ATOM 645 C CA . ILE A 1 92 ? 2.548 -0.872 -0.619 1.00 89.00 92 ILE A CA 1
ATOM 646 C C . ILE A 1 92 ? 2.544 -1.938 -1.729 1.00 89.00 92 ILE A C 1
ATOM 648 O O . ILE A 1 92 ? 3.268 -2.93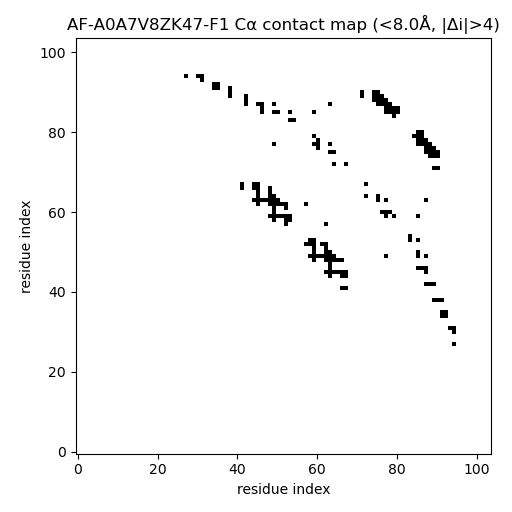5 -1.607 1.00 89.00 92 ILE A O 1
ATOM 652 N N . PRO A 1 93 ? 1.731 -1.778 -2.789 1.00 84.56 93 PRO A N 1
ATOM 653 C CA . PRO A 1 93 ? 1.786 -2.644 -3.959 1.00 84.56 93 PRO A CA 1
ATOM 654 C C . PRO A 1 93 ? 3.122 -2.469 -4.685 1.00 84.56 93 PRO A C 1
ATOM 656 O O . PRO A 1 93 ? 3.536 -1.345 -4.946 1.00 84.56 93 PRO A O 1
ATOM 659 N N . ALA A 1 94 ? 3.782 -3.572 -5.036 1.00 82.19 94 ALA A N 1
ATOM 660 C CA . ALA A 1 94 ? 4.979 -3.530 -5.866 1.00 82.19 94 ALA A CA 1
ATOM 661 C C . ALA A 1 94 ? 4.598 -3.717 -7.338 1.00 82.19 94 ALA A C 1
ATOM 663 O O . ALA A 1 94 ? 3.919 -4.677 -7.690 1.00 82.19 94 ALA A O 1
ATOM 664 N N . VAL A 1 95 ? 5.077 -2.820 -8.197 1.00 72.06 95 VAL A N 1
ATOM 665 C CA . VAL A 1 95 ? 4.867 -2.881 -9.662 1.00 72.06 95 VAL A CA 1
ATOM 666 C C . VAL A 1 95 ? 5.636 -4.044 -10.315 1.00 72.06 95 VAL A C 1
ATOM 668 O O . VAL A 1 95 ? 5.231 -4.520 -11.368 1.00 72.06 95 VAL A O 1
ATOM 671 N N . ILE A 1 96 ? 6.696 -4.560 -9.676 1.00 63.53 96 ILE A N 1
ATOM 672 C CA . ILE A 1 96 ? 7.388 -5.783 -10.109 1.00 63.53 96 ILE A CA 1
ATOM 673 C C . ILE A 1 96 ? 6.987 -6.921 -9.155 1.00 63.53 96 ILE A C 1
ATOM 675 O O . ILE A 1 96 ? 7.388 -6.900 -7.984 1.00 63.53 96 ILE A O 1
ATOM 679 N N . PRO A 1 97 ? 6.207 -7.921 -9.603 1.00 52.12 97 PRO A N 1
ATOM 680 C CA . PRO A 1 97 ? 5.900 -9.083 -8.785 1.00 52.12 97 PRO A CA 1
ATOM 681 C C . PRO A 1 97 ? 7.141 -9.988 -8.730 1.00 52.12 97 PRO A C 1
ATOM 683 O O . PRO A 1 97 ? 7.452 -10.648 -9.712 1.00 52.12 97 PRO A O 1
ATOM 686 N N . GLY A 1 98 ? 7.870 -10.019 -7.603 1.00 53.94 98 GLY A N 1
ATOM 687 C CA . GLY A 1 98 ? 8.943 -11.017 -7.416 1.00 53.94 98 GLY A CA 1
ATOM 688 C C . GLY A 1 98 ? 10.133 -10.687 -6.506 1.00 53.94 98 GLY A C 1
ATOM 689 O O . GLY A 1 98 ? 10.991 -11.541 -6.336 1.00 53.94 98 GLY A O 1
ATOM 690 N N . GLY A 1 99 ? 10.222 -9.506 -5.890 1.00 55.09 99 GLY A N 1
ATOM 691 C CA . GLY A 1 99 ? 11.450 -9.084 -5.191 1.00 55.09 99 GLY A CA 1
ATOM 692 C C . GLY A 1 99 ? 11.562 -9.323 -3.676 1.00 55.09 99 GLY A C 1
ATOM 693 O O . GLY A 1 99 ? 12.369 -8.644 -3.054 1.00 55.09 99 GLY A O 1
ATOM 694 N N . GLY A 1 100 ? 10.767 -10.184 -3.021 1.00 47.44 100 GLY A N 1
ATOM 695 C CA . GLY A 1 100 ? 10.858 -10.241 -1.546 1.00 47.44 100 GLY A CA 1
ATOM 696 C C . GLY A 1 100 ? 9.960 -11.213 -0.788 1.00 47.44 100 GLY A C 1
ATOM 697 O O . GLY A 1 100 ? 9.348 -10.834 0.209 1.00 47.44 100 GLY A O 1
ATOM 698 N N . ARG A 1 101 ? 9.875 -12.465 -1.238 1.00 56.41 101 ARG A N 1
ATOM 699 C CA . ARG A 1 101 ? 9.538 -13.597 -0.358 1.00 56.41 101 ARG A CA 1
ATOM 700 C C . ARG A 1 101 ? 10.514 -14.742 -0.632 1.00 56.41 101 ARG A C 1
ATOM 702 O O . ARG A 1 101 ? 10.143 -15.742 -1.228 1.00 56.41 101 ARG A O 1
ATOM 709 N N . LEU A 1 102 ? 11.767 -14.546 -0.226 1.00 57.47 102 LEU A N 1
ATOM 710 C CA . LEU A 1 102 ? 12.705 -15.626 0.076 1.00 57.47 102 LEU A CA 1
ATOM 711 C C . LEU A 1 102 ? 12.982 -15.555 1.578 1.00 57.47 102 LEU A C 1
ATOM 713 O O . LEU A 1 102 ? 13.376 -14.500 2.069 1.00 57.47 102 LEU A O 1
ATOM 717 N N . GLY A 1 103 ? 12.717 -16.649 2.286 1.00 45.06 103 GLY A N 1
ATOM 718 C CA . GLY A 1 103 ? 12.856 -16.754 3.738 1.00 45.06 103 GLY A CA 1
ATOM 719 C C . GLY A 1 103 ? 11.570 -17.248 4.393 1.00 45.06 103 GLY A C 1
ATOM 720 O O . GLY A 1 103 ? 10.879 -16.479 5.060 1.00 45.06 103 GLY A O 1
ATOM 721 N N . SER A 1 104 ? 11.222 -18.504 4.117 1.00 55.78 104 SER A N 1
ATOM 722 C CA . SER A 1 104 ? 10.518 -19.372 5.068 1.00 55.78 104 SER A CA 1
ATOM 723 C C . SER A 1 104 ? 11.521 -19.905 6.078 1.00 55.78 104 SER A C 1
ATOM 725 O O . SER A 1 104 ? 12.609 -20.296 5.593 1.00 55.78 104 SER A O 1
#

Solvent-accessible surface area (backbone atoms only — not comparable to full-atom values): 6184 Å² total; per-residue (Å²): 141,80,85,89,76,73,57,68,71,55,50,56,51,52,56,53,59,68,43,46,64,59,52,51,51,51,50,51,52,56,46,47,53,52,48,43,51,53,43,54,54,45,43,54,47,16,40,57,27,14,44,52,22,43,76,68,79,39,62,30,52,62,28,19,43,72,54,43,60,77,92,54,42,86,42,54,46,66,46,79,50,81,94,81,41,68,48,68,45,66,64,66,78,66,91,65,89,80,86,81,90,82,86,132

Sequence (104 aa):
MVFTGGGQRGQASVELVALLPILAVLCAVGWQMVVAGQTVWLAGTAARGAARAHALGRDADAGGRAALPVAMRGGLRVQTGEGGRVSVRLRIPAVIPGGGRLGS

Foldseek 3Di:
DDDPPPPPVVVVVVVVVVCVVVVVVVVLVVVLVVLVVVQVVLQVQLQVQLLVQVVVVHHSLVRSLVSDDPVFSVQWDWDADPPSDIDIDTDRDRPDPDDDPDDD

pLDDT: mean 84.04, std 15.38, range [39.66, 96.31]

Secondary structure (DSSP, 8-state):
-----SHHHHHHHHHHHHHHHHHHHHHHHHHHHHHHHHHHHHHHHHHHHHHHHHHTTS-HHHHHHHTS-HHHHTTEEEEE-GGG-EEEEEPPPPSSTTSS----

Nearest PDB structures (foldseek):
  6r10-assembly1_G  TM=4.297E-01  e=9.468E+00  Thermus thermophilus HB8

Mean predicted aligned error: 9.46 Å